Protein AF-A0A942MRC2-F1 (afdb_monomer)

Structure (mmCIF, N/CA/C/O backbone):
data_AF-A0A942MRC2-F1
#
_entry.id   AF-A0A942MRC2-F1
#
loop_
_atom_site.group_PDB
_atom_site.id
_atom_site.type_symbol
_atom_site.label_atom_id
_atom_site.label_alt_id
_atom_site.label_comp_id
_atom_site.label_asym_id
_atom_site.label_entity_id
_atom_site.label_seq_id
_atom_site.pdbx_PDB_ins_code
_atom_site.Cartn_x
_atom_site.Cartn_y
_atom_site.Cartn_z
_atom_site.occupancy
_atom_site.B_iso_or_equiv
_atom_site.auth_seq_id
_atom_site.auth_comp_id
_atom_site.auth_asym_id
_atom_site.auth_atom_id
_atom_site.pdbx_PDB_model_num
ATOM 1 N N . MET A 1 1 ? -1.610 -10.601 20.661 1.00 53.50 1 MET A N 1
ATOM 2 C CA . MET A 1 1 ? -2.887 -10.875 21.351 1.00 53.50 1 MET A CA 1
ATOM 3 C C . MET A 1 1 ? -2.591 -11.422 22.737 1.00 53.50 1 MET A C 1
ATOM 5 O O . MET A 1 1 ? -1.938 -12.456 22.833 1.00 53.50 1 MET A O 1
ATOM 9 N N . ASN A 1 2 ? -3.062 -10.773 23.804 1.00 53.25 2 ASN A N 1
ATOM 10 C CA . ASN A 1 2 ? -3.232 -11.479 25.075 1.00 53.25 2 ASN A CA 1
ATOM 11 C C . ASN A 1 2 ? -4.443 -12.401 24.897 1.00 53.25 2 ASN A C 1
ATOM 13 O O . ASN A 1 2 ? -5.576 -11.926 24.867 1.00 53.25 2 ASN A O 1
ATOM 17 N N . ASN A 1 3 ? -4.205 -13.707 24.731 1.00 54.84 3 ASN A N 1
ATOM 18 C CA . ASN A 1 3 ? -5.241 -14.719 24.456 1.00 54.84 3 ASN A CA 1
ATOM 19 C C . ASN A 1 3 ? -6.423 -14.701 25.443 1.00 54.84 3 ASN A C 1
ATOM 21 O O . ASN A 1 3 ? -7.487 -15.228 25.140 1.00 54.84 3 ASN A O 1
ATOM 25 N N . THR A 1 4 ? -6.249 -14.084 26.608 1.00 57.41 4 THR A N 1
ATOM 26 C CA . THR A 1 4 ? -7.255 -13.947 27.659 1.00 57.41 4 THR A CA 1
ATOM 27 C C . THR A 1 4 ? -8.487 -13.140 27.230 1.00 57.41 4 THR A C 1
ATOM 29 O O . THR A 1 4 ? -9.582 -13.443 27.695 1.00 57.41 4 THR A O 1
ATOM 32 N N . LEU A 1 5 ? -8.352 -12.146 26.338 1.00 58.00 5 LEU A N 1
ATOM 33 C CA . LEU A 1 5 ? -9.474 -11.281 25.926 1.00 58.00 5 LEU A CA 1
ATOM 34 C C . LEU A 1 5 ? -10.433 -11.947 24.925 1.00 58.00 5 LEU A C 1
ATOM 36 O O . LEU A 1 5 ? -11.574 -11.517 24.799 1.00 58.00 5 LEU A O 1
ATOM 40 N N . LEU A 1 6 ? -10.009 -13.021 24.250 1.00 62.81 6 LEU A N 1
ATOM 41 C CA . LEU A 1 6 ? -10.830 -13.720 23.250 1.00 62.81 6 LEU A CA 1
ATOM 42 C C . LEU A 1 6 ? -11.881 -14.657 23.870 1.00 62.81 6 LEU A C 1
ATOM 44 O O . LEU A 1 6 ? -12.772 -15.128 23.169 1.00 62.81 6 LEU A O 1
ATOM 48 N N . THR A 1 7 ? -11.786 -14.937 25.174 1.00 71.75 7 THR A N 1
ATOM 49 C CA . THR A 1 7 ? -12.663 -15.885 25.885 1.00 71.75 7 THR A CA 1
ATOM 50 C C . THR A 1 7 ? -13.479 -15.250 27.013 1.00 71.75 7 THR A C 1
ATOM 52 O O . THR A 1 7 ? -14.226 -15.958 27.688 1.00 71.75 7 THR A O 1
ATOM 55 N N . GLN A 1 8 ? -13.341 -13.942 27.265 1.00 78.81 8 GLN A N 1
ATOM 56 C CA . GLN A 1 8 ? -14.140 -13.257 28.286 1.00 78.81 8 GLN A CA 1
ATOM 57 C C . GLN A 1 8 ? -15.513 -12.835 27.740 1.00 78.81 8 GLN A C 1
ATOM 59 O O . GLN A 1 8 ? -15.611 -12.415 26.586 1.00 78.81 8 GLN A O 1
ATOM 64 N N . PRO A 1 9 ? -16.585 -12.896 28.553 1.00 85.31 9 PRO A N 1
ATOM 65 C CA . PRO A 1 9 ? -17.869 -12.318 28.176 1.00 85.31 9 PRO A CA 1
ATOM 66 C C . PRO A 1 9 ? -17.731 -10.816 27.911 1.00 85.31 9 PRO A C 1
ATOM 68 O O . PRO A 1 9 ? -17.178 -10.094 28.739 1.00 85.31 9 PRO A O 1
ATOM 71 N N . ILE A 1 10 ? -18.304 -10.328 26.807 1.00 82.88 10 ILE A N 1
ATOM 72 C CA . ILE A 1 10 ? -18.291 -8.896 26.448 1.00 82.88 10 ILE A CA 1
ATOM 73 C C . ILE A 1 10 ? -18.888 -8.026 27.563 1.00 82.88 10 ILE A C 1
ATOM 75 O O . ILE A 1 10 ? -18.431 -6.911 27.792 1.00 82.88 10 ILE A O 1
ATOM 79 N N . SER A 1 11 ? -19.865 -8.555 28.306 1.00 88.00 11 SER A N 1
ATOM 80 C CA . SER A 1 11 ? -20.487 -7.886 29.455 1.00 88.00 11 SER A CA 1
ATOM 81 C C . SER A 1 11 ? -19.516 -7.539 30.586 1.00 88.00 11 SER A C 1
ATOM 83 O O . SER A 1 11 ? -19.858 -6.725 31.437 1.00 88.00 11 SER A O 1
ATOM 85 N N . ASN A 1 12 ? -18.338 -8.165 30.620 1.00 89.06 12 ASN A N 1
ATOM 86 C CA . ASN A 1 12 ? -17.336 -7.963 31.663 1.00 89.06 12 ASN A CA 1
ATOM 87 C C . ASN A 1 12 ? -16.217 -7.007 31.229 1.00 89.06 12 ASN A C 1
ATOM 89 O O . ASN A 1 12 ? -15.314 -6.744 32.021 1.00 89.06 12 ASN A O 1
ATOM 93 N N . LEU A 1 13 ? -16.261 -6.499 29.995 1.00 88.88 13 LEU A N 1
ATOM 94 C CA . LEU A 1 13 ? -15.297 -5.525 29.500 1.00 88.88 13 LEU A CA 1
ATOM 95 C C . LEU A 1 13 ? -15.633 -4.134 30.031 1.00 88.88 13 LEU A C 1
ATOM 97 O O . LEU A 1 13 ? -16.794 -3.713 30.045 1.00 88.88 13 LEU A O 1
ATOM 101 N N . THR A 1 14 ? -14.607 -3.380 30.415 1.00 92.38 14 THR A N 1
ATOM 102 C CA . THR A 1 14 ? -14.779 -1.939 30.584 1.00 92.38 14 THR A CA 1
ATOM 103 C C . THR A 1 14 ? -14.956 -1.273 29.216 1.00 92.38 14 THR A C 1
ATOM 105 O O . THR A 1 14 ? -14.614 -1.829 28.170 1.00 92.38 14 THR A O 1
ATOM 108 N N . VAL A 1 15 ? -15.447 -0.031 29.205 1.00 93.56 15 VAL A N 1
ATOM 109 C CA . VAL A 1 15 ? -15.527 0.772 27.970 1.00 93.56 15 VAL A CA 1
ATOM 110 C C . VAL A 1 15 ? -14.151 0.923 27.311 1.00 93.56 15 VAL A C 1
ATOM 112 O O . VAL A 1 15 ? -14.065 0.975 26.085 1.00 93.56 15 VAL A O 1
ATOM 115 N N . GLN A 1 16 ? -13.077 0.982 28.105 1.00 91.56 16 GLN A N 1
ATOM 116 C CA . GLN A 1 16 ? -11.721 1.095 27.580 1.00 91.56 16 GLN A CA 1
ATOM 117 C C . GLN A 1 16 ? -11.267 -0.205 26.909 1.00 91.56 16 GLN A C 1
ATOM 119 O O . GLN A 1 16 ? -10.758 -0.149 25.793 1.00 91.56 16 GLN A O 1
ATOM 124 N N . ASP A 1 17 ? -11.525 -1.358 27.531 1.00 88.19 17 ASP A N 1
ATOM 125 C CA . ASP A 1 17 ? -11.188 -2.664 26.947 1.00 88.19 17 ASP A CA 1
ATOM 126 C C . ASP A 1 17 ? -11.929 -2.886 25.624 1.00 88.19 17 ASP A C 1
ATOM 128 O O . ASP A 1 17 ? -11.356 -3.378 24.653 1.00 88.19 17 ASP A O 1
ATOM 132 N N . LEU A 1 18 ? -13.197 -2.464 25.559 1.00 90.75 18 LEU A N 1
ATOM 133 C CA . LEU A 1 18 ? -13.991 -2.545 24.337 1.00 90.75 18 LEU A CA 1
ATOM 134 C C . LEU A 1 18 ? -13.428 -1.654 23.221 1.00 90.75 18 LEU A C 1
ATOM 136 O O . LEU A 1 18 ? -13.373 -2.089 22.073 1.00 90.75 18 LEU A O 1
ATOM 140 N N . LYS A 1 19 ? -12.994 -0.426 23.536 1.00 92.69 19 LYS A N 1
ATOM 141 C CA . LYS A 1 19 ? -12.353 0.461 22.551 1.00 92.69 19 LYS A CA 1
ATOM 142 C C . LYS A 1 19 ? -11.074 -0.154 21.997 1.00 92.69 19 LYS A C 1
ATOM 144 O O . LYS A 1 19 ? -10.923 -0.211 20.783 1.00 92.69 19 LYS A O 1
ATOM 149 N N . THR A 1 20 ? -10.215 -0.671 22.873 1.00 91.31 20 THR A N 1
ATOM 150 C CA . THR A 1 20 ? -8.966 -1.325 22.468 1.00 91.31 20 THR A CA 1
ATOM 151 C C . THR A 1 20 ? -9.233 -2.546 21.587 1.00 91.31 20 THR A C 1
ATOM 153 O O . THR A 1 20 ? -8.607 -2.690 20.542 1.00 91.31 20 THR A O 1
ATOM 156 N N . LEU A 1 21 ? -10.223 -3.379 21.929 1.00 90.81 21 LEU A N 1
ATOM 157 C CA . LEU A 1 21 ? -10.615 -4.514 21.089 1.00 90.81 21 LEU A CA 1
ATOM 158 C C . LEU A 1 21 ? -11.095 -4.070 19.695 1.00 90.81 21 LEU A C 1
ATOM 160 O O . LEU A 1 21 ? -10.751 -4.695 18.694 1.00 90.81 21 LEU A O 1
ATOM 164 N N . ILE A 1 22 ? -11.891 -2.999 19.615 1.00 92.06 22 ILE A N 1
ATOM 165 C CA . ILE A 1 22 ? -12.383 -2.463 18.337 1.00 92.06 22 ILE A CA 1
ATOM 166 C C . ILE A 1 22 ? -11.228 -1.916 17.490 1.00 92.06 22 ILE A C 1
ATOM 168 O O . ILE A 1 22 ? -11.174 -2.215 16.298 1.00 92.06 22 ILE A O 1
ATOM 172 N N . GLU A 1 23 ? -10.310 -1.152 18.083 1.00 94.25 23 GLU A N 1
ATOM 173 C CA . GLU A 1 23 ? -9.124 -0.619 17.397 1.00 94.25 23 GLU A CA 1
ATOM 174 C C . GLU A 1 23 ? -8.278 -1.749 16.793 1.00 94.25 23 GLU A C 1
ATOM 176 O O . GLU A 1 23 ? -7.992 -1.729 15.596 1.00 94.25 23 GLU A O 1
ATOM 181 N N . GLU A 1 24 ? -7.985 -2.794 17.574 1.00 89.12 24 GLU A N 1
ATOM 182 C CA . GLU A 1 24 ? -7.229 -3.961 17.101 1.00 89.12 24 GLU A CA 1
ATOM 183 C C . GLU A 1 24 ? -7.936 -4.695 15.950 1.00 89.12 24 GLU A C 1
ATOM 185 O O . GLU A 1 24 ? -7.296 -5.120 14.983 1.00 89.12 24 GLU A O 1
ATOM 190 N N . ILE A 1 25 ? -9.262 -4.855 16.026 1.00 91.38 25 ILE A N 1
ATOM 191 C CA . ILE A 1 25 ? -10.044 -5.487 14.955 1.00 91.38 25 ILE A CA 1
ATOM 192 C C . ILE A 1 25 ? -10.004 -4.631 13.687 1.00 91.38 25 ILE A C 1
ATOM 194 O O . ILE A 1 25 ? -9.862 -5.177 12.592 1.00 91.38 25 ILE A O 1
ATOM 198 N N . ILE A 1 26 ? -10.117 -3.306 13.813 1.00 91.25 26 ILE A N 1
ATOM 199 C CA . ILE A 1 26 ? -10.037 -2.389 12.674 1.00 91.25 26 ILE A CA 1
ATOM 200 C C . ILE A 1 26 ? -8.655 -2.478 12.025 1.00 91.25 26 ILE A C 1
ATOM 202 O O . ILE A 1 26 ? -8.593 -2.662 10.815 1.00 91.25 26 ILE A O 1
ATOM 206 N N . GLU A 1 27 ? -7.559 -2.441 12.786 1.00 88.00 27 GLU A N 1
ATOM 207 C CA . GLU A 1 27 ? -6.201 -2.604 12.240 1.00 88.00 27 GLU A CA 1
ATOM 208 C C . GLU A 1 27 ? -6.011 -3.955 11.534 1.00 88.00 27 GLU A C 1
ATOM 2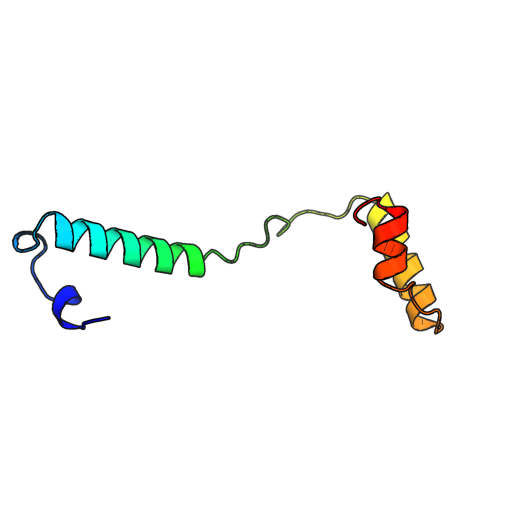10 O O . GLU A 1 27 ? -5.472 -4.029 10.425 1.00 88.00 27 GLU A O 1
ATOM 215 N N . GLN A 1 28 ? -6.512 -5.043 12.124 1.00 86.19 28 GLN A N 1
ATOM 216 C CA . GLN A 1 28 ? -6.483 -6.361 11.486 1.00 86.19 28 GLN A CA 1
ATOM 217 C C . GLN A 1 28 ? -7.306 -6.401 10.199 1.00 86.19 28 GLN A C 1
ATOM 219 O O . GLN A 1 28 ? -6.922 -7.071 9.244 1.00 86.19 28 GLN A O 1
ATOM 224 N N . LYS A 1 29 ? -8.438 -5.696 10.144 1.00 86.06 29 LYS A N 1
ATOM 225 C CA . LYS A 1 29 ? -9.257 -5.630 8.932 1.00 86.06 29 LYS A CA 1
ATOM 226 C C . LYS A 1 29 ? -8.619 -4.742 7.876 1.00 86.06 29 LYS A C 1
ATOM 228 O O . LYS A 1 29 ? -8.534 -5.160 6.732 1.00 86.06 29 LYS A O 1
ATOM 233 N N . LEU A 1 30 ? -8.094 -3.581 8.248 1.00 84.56 30 LEU A N 1
ATOM 234 C CA . LEU A 1 30 ? -7.380 -2.685 7.339 1.00 84.56 30 LEU A CA 1
ATOM 235 C C . LEU A 1 30 ? -6.121 -3.332 6.756 1.00 84.56 30 LEU A C 1
ATOM 237 O O . LEU A 1 30 ? -5.881 -3.200 5.563 1.00 84.56 30 LEU A O 1
ATOM 241 N N . SER A 1 31 ? -5.365 -4.105 7.539 1.00 78.38 31 SER A N 1
ATOM 242 C CA . SER A 1 31 ? -4.223 -4.868 7.005 1.00 78.38 31 SER A CA 1
ATOM 243 C C . SER A 1 31 ? -4.642 -5.970 6.022 1.00 78.38 31 SER A C 1
ATOM 245 O O . SER A 1 31 ? -3.895 -6.273 5.093 1.00 78.38 31 SER A O 1
ATOM 247 N N . GLN A 1 32 ? -5.852 -6.524 6.166 1.00 75.31 32 GLN A N 1
ATOM 248 C CA . GLN A 1 32 ? -6.459 -7.425 5.174 1.00 75.31 32 GLN A CA 1
ATOM 249 C C . GLN A 1 32 ? -6.917 -6.676 3.910 1.00 75.31 32 GLN A C 1
ATOM 251 O O . GLN A 1 32 ? -7.002 -7.283 2.845 1.00 75.31 32 GLN A O 1
ATOM 256 N N . PHE A 1 33 ? -7.163 -5.366 4.001 1.00 70.00 33 PHE A N 1
ATOM 257 C CA . PHE A 1 33 ? -7.476 -4.475 2.883 1.00 70.00 33 PHE A CA 1
ATOM 258 C C . PHE A 1 33 ? -6.218 -3.821 2.283 1.00 70.00 33 PHE A C 1
ATOM 260 O O . PHE A 1 33 ? -6.236 -2.627 1.993 1.00 70.00 33 PHE A O 1
ATOM 267 N N . SER A 1 34 ? -5.143 -4.580 2.015 1.00 64.56 34 SER A N 1
ATOM 268 C CA . SER A 1 34 ? -4.158 -4.164 0.990 1.00 64.56 34 SER A CA 1
ATOM 269 C C . SER A 1 34 ? -4.828 -4.193 -0.388 1.00 64.56 34 SER A C 1
ATOM 271 O O . SER A 1 34 ? -4.569 -5.061 -1.217 1.00 64.56 34 SER A O 1
ATOM 273 N N . TYR A 1 35 ? -5.782 -3.291 -0.582 1.00 68.81 35 TYR A N 1
ATOM 274 C CA . TYR A 1 35 ? -6.501 -3.089 -1.816 1.00 68.81 35 TYR A CA 1
ATOM 275 C C . TYR A 1 35 ? -5.665 -2.104 -2.616 1.00 68.81 35 TYR A C 1
ATOM 277 O O . TYR A 1 35 ? -5.533 -0.943 -2.229 1.00 68.81 35 TYR A O 1
ATOM 285 N N . ASP A 1 36 ? -5.043 -2.593 -3.684 1.00 79.00 36 ASP A N 1
ATOM 286 C CA . ASP A 1 36 ? -4.511 -1.714 -4.713 1.00 79.00 36 ASP A CA 1
ATOM 287 C C . ASP A 1 36 ? -5.687 -0.845 -5.200 1.00 79.00 36 ASP A C 1
ATOM 289 O O . ASP A 1 36 ? -6.670 -1.400 -5.700 1.00 79.00 36 ASP A O 1
ATOM 293 N N . PRO A 1 37 ? -5.665 0.484 -4.978 1.00 79.56 37 PRO A N 1
ATOM 294 C CA . PRO A 1 37 ? -6.774 1.359 -5.350 1.00 79.56 37 PRO A CA 1
ATOM 295 C C . PRO A 1 37 ? -7.068 1.310 -6.854 1.00 79.56 37 PRO A C 1
ATOM 297 O O . PRO A 1 37 ? -8.194 1.608 -7.251 1.00 79.56 37 PRO A O 1
ATOM 300 N N . ASP A 1 38 ? -6.089 0.884 -7.658 1.00 84.19 38 ASP A N 1
ATOM 301 C CA . ASP A 1 38 ? -6.202 0.732 -9.103 1.00 84.19 38 ASP A CA 1
ATOM 302 C C . ASP A 1 38 ? -6.609 -0.698 -9.527 1.00 84.19 38 ASP A C 1
ATOM 304 O O . ASP A 1 38 ? -6.754 -0.983 -10.720 1.00 84.19 38 ASP A O 1
ATOM 308 N N . ALA A 1 39 ? -6.848 -1.613 -8.577 1.00 82.62 39 ALA A N 1
ATOM 309 C CA . ALA A 1 39 ? -7.245 -2.989 -8.863 1.00 82.62 39 ALA A CA 1
ATOM 310 C C . ALA A 1 39 ? -8.546 -3.054 -9.678 1.00 82.62 39 ALA A C 1
ATOM 312 O O . ALA A 1 39 ? -9.608 -2.600 -9.248 1.00 82.62 39 ALA A O 1
ATOM 313 N N . 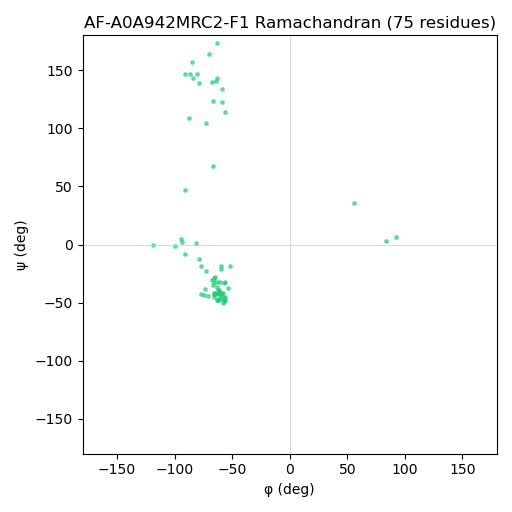GLY A 1 40 ? -8.465 -3.697 -10.845 1.00 85.06 40 GLY A N 1
ATOM 314 C CA . GLY A 1 40 ? -9.594 -3.864 -11.762 1.00 85.06 40 GLY A CA 1
ATOM 315 C C . GLY A 1 40 ? -9.843 -2.672 -12.688 1.00 85.06 40 GLY A C 1
ATOM 316 O O . GLY A 1 40 ? -10.793 -2.721 -13.468 1.00 85.06 40 GLY A O 1
ATOM 317 N N . LEU A 1 41 ? -9.012 -1.625 -12.636 1.00 91.88 41 LEU A N 1
ATOM 318 C CA . LEU A 1 41 ? -9.032 -0.555 -13.629 1.00 91.88 41 LEU A CA 1
ATOM 319 C C . LEU A 1 41 ? -8.269 -0.969 -14.893 1.00 91.88 41 LEU A C 1
ATOM 321 O O . LEU A 1 41 ? -7.262 -1.676 -14.840 1.00 91.88 41 LEU A O 1
ATOM 325 N N . GLU A 1 42 ? -8.742 -0.490 -16.040 1.00 94.19 42 GLU A N 1
ATOM 326 C CA . GLU A 1 42 ? -8.042 -0.630 -17.315 1.00 94.19 42 GLU A CA 1
ATOM 327 C C . GLU A 1 42 ? -7.123 0.571 -17.561 1.00 94.19 42 GLU A C 1
ATOM 329 O O . GLU A 1 42 ? -7.425 1.710 -17.186 1.00 94.19 42 GLU A O 1
AT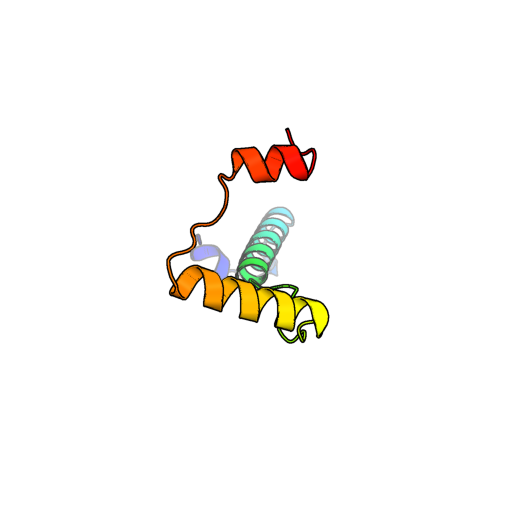OM 334 N N . LEU A 1 43 ? -5.993 0.326 -18.226 1.00 95.19 43 LEU A N 1
ATOM 335 C CA . LEU A 1 43 ? -5.113 1.403 -18.661 1.00 95.19 43 LEU A CA 1
ATOM 336 C C . LEU A 1 43 ? -5.798 2.234 -19.744 1.00 95.19 43 LEU A C 1
ATOM 338 O O . LEU A 1 43 ? -6.409 1.706 -20.671 1.00 95.19 43 LEU A O 1
ATOM 342 N N . ARG A 1 44 ? -5.625 3.556 -19.676 1.00 96.88 44 ARG A N 1
ATOM 343 C CA . ARG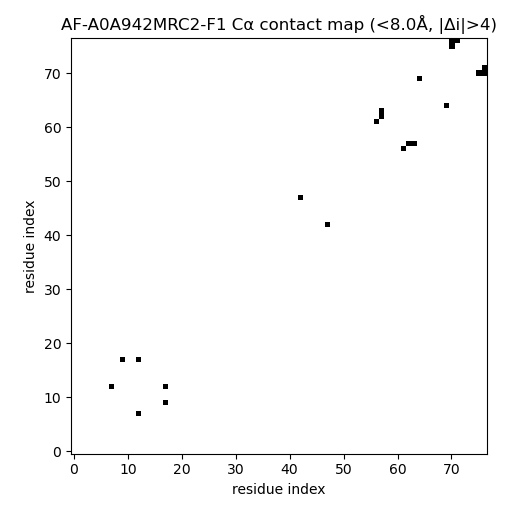 A 1 44 ? -6.006 4.418 -20.796 1.00 96.88 44 ARG A CA 1
ATOM 344 C C . ARG A 1 44 ? -5.129 4.084 -22.015 1.00 96.88 44 ARG A C 1
ATOM 346 O O . ARG A 1 44 ? -3.922 3.882 -21.823 1.00 96.88 44 ARG A O 1
ATOM 353 N N . PRO A 1 45 ? -5.669 4.075 -23.248 1.00 97.44 45 PRO A N 1
ATOM 354 C CA . PRO A 1 45 ? -4.926 3.641 -24.434 1.00 97.44 45 PRO A CA 1
ATOM 355 C C . PRO A 1 45 ? -3.590 4.367 -24.638 1.00 97.44 45 PRO A C 1
ATOM 357 O O . PRO A 1 45 ? -2.594 3.756 -25.023 1.00 97.44 45 PRO A O 1
ATOM 360 N N . GLU A 1 46 ? -3.528 5.666 -24.339 1.00 97.31 46 GLU A N 1
ATOM 361 C CA . GLU A 1 46 ? -2.302 6.454 -24.467 1.00 97.31 46 GLU A CA 1
ATOM 362 C C . GLU A 1 46 ? -1.214 6.046 -23.461 1.00 97.31 46 GLU A C 1
ATOM 364 O O . GLU A 1 46 ? -0.021 6.125 -23.764 1.00 97.31 46 GLU A O 1
ATOM 369 N N . ILE A 1 47 ? -1.614 5.575 -22.277 1.00 96.94 47 ILE A N 1
ATOM 370 C CA . ILE A 1 47 ? -0.697 5.085 -21.245 1.00 96.94 47 ILE A CA 1
ATOM 371 C C . ILE A 1 47 ? -0.202 3.688 -21.606 1.00 96.94 47 ILE A C 1
ATOM 373 O O . ILE A 1 47 ? 0.995 3.426 -21.502 1.00 96.94 47 ILE A O 1
ATOM 377 N N . GLU A 1 48 ? -1.083 2.815 -22.092 1.00 96.88 48 GLU A N 1
ATOM 378 C CA . GLU A 1 48 ? -0.697 1.486 -22.569 1.00 96.88 48 GLU A CA 1
ATOM 379 C C . GLU A 1 48 ? 0.349 1.580 -23.691 1.00 96.88 48 GLU A C 1
ATOM 381 O O . GLU A 1 48 ? 1.421 0.980 -23.593 1.00 96.88 48 GLU A O 1
ATOM 386 N N . GLN A 1 49 ? 0.096 2.402 -24.716 1.00 97.56 49 GLN A N 1
ATOM 387 C CA . GLN A 1 49 ? 1.035 2.618 -25.823 1.00 97.56 49 GLN A CA 1
ATOM 388 C C . GLN A 1 49 ? 2.383 3.176 -25.347 1.00 97.56 49 GLN A C 1
ATOM 390 O O . GLN A 1 49 ? 3.444 2.761 -25.822 1.00 97.56 49 GLN A O 1
ATOM 395 N N . TYR A 1 50 ? 2.358 4.121 -24.402 1.00 95.88 50 TYR A N 1
ATOM 396 C CA . TYR A 1 50 ? 3.572 4.662 -23.795 1.00 95.88 50 TYR A CA 1
ATOM 397 C C . TYR A 1 50 ? 4.380 3.572 -23.075 1.00 95.88 50 TYR A C 1
ATOM 399 O O . TYR A 1 50 ? 5.592 3.468 -23.279 1.00 95.88 50 TYR A O 1
ATOM 407 N N . LEU A 1 51 ? 3.718 2.745 -22.260 1.00 95.69 51 LEU A N 1
ATOM 408 C CA . LEU A 1 51 ? 4.361 1.677 -21.496 1.00 95.69 51 LEU A CA 1
ATOM 409 C C . LEU A 1 51 ? 4.933 0.591 -22.407 1.00 95.69 51 LEU A C 1
ATOM 411 O O . LEU A 1 51 ? 6.067 0.168 -22.197 1.00 95.69 51 LEU A O 1
ATOM 415 N N . GLN A 1 52 ? 4.204 0.189 -23.449 1.00 97.12 52 GLN A N 1
ATOM 416 C CA . GLN A 1 52 ? 4.693 -0.773 -24.439 1.00 97.12 52 GLN A CA 1
ATOM 417 C C . GLN A 1 52 ? 5.994 -0.293 -25.097 1.00 97.12 52 GLN A C 1
ATOM 419 O O . GLN A 1 52 ? 6.960 -1.053 -25.168 1.00 97.12 52 GLN A O 1
ATOM 424 N N . ARG A 1 53 ? 6.061 0.981 -25.513 1.00 95.56 53 ARG A N 1
ATOM 425 C CA . ARG A 1 53 ? 7.290 1.572 -26.067 1.00 95.56 53 ARG A CA 1
ATOM 426 C C . ARG A 1 53 ? 8.428 1.576 -25.044 1.00 95.56 53 ARG A C 1
ATOM 428 O O . ARG A 1 53 ? 9.526 1.135 -25.362 1.00 95.56 53 ARG A O 1
ATOM 435 N N . SER A 1 54 ? 8.158 2.021 -23.818 1.00 94.25 54 SER A N 1
ATOM 436 C CA . SER A 1 54 ? 9.157 2.061 -22.739 1.00 94.25 54 SER A CA 1
ATOM 437 C C . SER A 1 54 ? 9.744 0.671 -22.439 1.00 94.25 54 SER A C 1
ATOM 439 O O . SER A 1 54 ? 10.958 0.509 -22.288 1.00 94.25 54 SER A O 1
ATOM 441 N N . LEU A 1 55 ? 8.896 -0.365 -22.423 1.00 95.75 55 LEU A N 1
ATOM 442 C CA . LEU A 1 55 ? 9.320 -1.755 -22.239 1.00 95.75 55 LEU A CA 1
ATOM 443 C 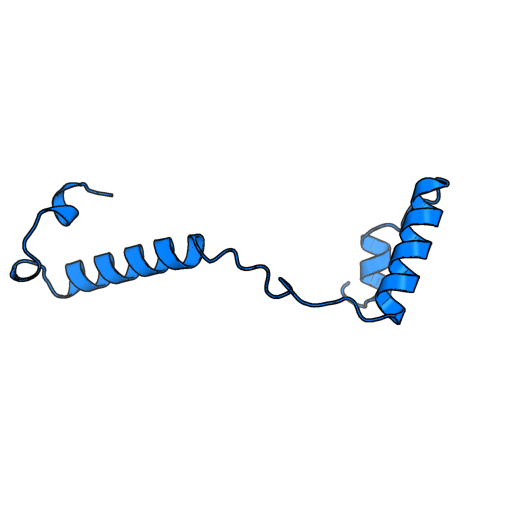C . LEU A 1 55 ? 10.197 -2.246 -23.396 1.00 95.75 55 LEU A C 1
ATOM 445 O O . LEU A 1 55 ? 11.222 -2.883 -23.152 1.00 95.75 55 LEU A O 1
ATOM 449 N N . GLN A 1 56 ? 9.837 -1.926 -24.642 1.00 96.50 56 GLN A N 1
ATOM 450 C CA . GLN A 1 56 ? 10.649 -2.262 -25.815 1.00 96.50 56 GLN A CA 1
ATOM 451 C C . GLN A 1 56 ? 12.022 -1.582 -25.762 1.00 96.50 56 GLN A C 1
ATOM 453 O O . GLN A 1 56 ? 13.043 -2.256 -25.909 1.00 96.50 56 GLN A O 1
ATOM 458 N N . GLU A 1 57 ? 12.066 -0.280 -25.478 1.00 95.00 57 GLU A N 1
ATOM 459 C CA . GLU A 1 57 ? 13.310 0.482 -25.326 1.00 95.00 57 GLU A CA 1
ATOM 460 C C . GLU A 1 57 ? 14.198 -0.137 -24.238 1.00 95.00 57 GLU A C 1
ATOM 462 O O . GLU A 1 57 ? 15.363 -0.459 -24.493 1.00 95.00 57 GLU A O 1
ATOM 467 N N . THR A 1 58 ? 13.623 -0.424 -23.068 1.00 93.94 58 THR A N 1
ATOM 468 C CA . THR A 1 58 ? 14.330 -1.083 -21.960 1.00 93.94 58 THR A CA 1
ATOM 469 C C . THR A 1 58 ? 14.878 -2.450 -22.374 1.00 93.94 58 THR A C 1
ATOM 471 O O . THR A 1 58 ? 16.041 -2.756 -22.112 1.00 93.94 58 THR A O 1
ATOM 474 N N . SER A 1 59 ? 14.084 -3.263 -23.080 1.00 93.94 59 SER A N 1
ATOM 475 C CA . SER A 1 59 ? 14.512 -4.587 -23.556 1.00 93.94 59 SER A CA 1
ATOM 476 C C . SER A 1 59 ? 15.650 -4.524 -24.582 1.00 93.94 59 SER A C 1
ATOM 478 O O . SER A 1 59 ? 16.474 -5.433 -24.647 1.00 93.94 59 SER A O 1
ATOM 480 N N . SER A 1 60 ? 15.742 -3.425 -25.338 1.00 95.31 60 SER A N 1
ATOM 481 C CA . SER A 1 60 ? 16.835 -3.155 -26.280 1.00 95.31 60 SER A CA 1
ATOM 482 C C . SER A 1 60 ? 18.099 -2.580 -25.620 1.00 95.31 60 SER A C 1
ATOM 484 O O . SER A 1 60 ? 19.089 -2.321 -26.301 1.00 95.31 60 SER A O 1
ATOM 486 N N . GLY A 1 61 ? 18.089 -2.405 -24.293 1.00 94.38 61 GLY A N 1
ATOM 487 C CA . GLY A 1 61 ? 19.224 -1.920 -23.505 1.00 94.38 61 GLY A CA 1
ATOM 488 C C . GLY A 1 61 ? 19.252 -0.407 -23.289 1.00 94.38 61 GLY A C 1
ATOM 489 O O . GLY A 1 61 ? 20.219 0.107 -22.720 1.00 94.38 61 GLY A O 1
ATOM 490 N N . VAL A 1 62 ? 18.205 0.319 -23.698 1.00 94.81 62 VAL A N 1
ATOM 491 C CA . VAL A 1 62 ? 18.050 1.732 -23.338 1.00 94.81 62 VAL A CA 1
ATOM 492 C C . VAL A 1 62 ? 17.820 1.817 -21.832 1.00 94.81 62 VAL A C 1
ATOM 494 O O . VAL A 1 62 ? 16.909 1.197 -21.287 1.00 94.81 62 VAL A O 1
ATOM 497 N N . ARG A 1 63 ? 18.669 2.576 -21.137 1.00 89.75 63 ARG A N 1
ATOM 498 C CA . ARG A 1 63 ? 18.513 2.806 -19.698 1.00 89.75 63 ARG A CA 1
ATOM 499 C C . ARG A 1 63 ? 17.591 3.992 -19.446 1.00 89.75 63 ARG A C 1
ATOM 501 O O . ARG A 1 63 ? 17.602 4.962 -20.200 1.00 89.75 63 ARG A O 1
ATOM 508 N N . GLY A 1 64 ? 16.836 3.910 -18.353 1.00 88.06 64 GLY A N 1
ATOM 509 C CA . GLY A 1 64 ? 16.071 5.039 -17.836 1.00 88.06 64 GLY A CA 1
ATOM 510 C C . GLY A 1 64 ? 16.966 6.202 -17.396 1.00 88.06 64 GLY A C 1
ATOM 511 O O . GLY A 1 64 ? 18.195 6.100 -17.367 1.00 88.06 64 GLY A O 1
ATOM 512 N N . ILE A 1 65 ? 16.328 7.314 -17.041 1.00 89.00 65 ILE A N 1
ATOM 513 C CA . ILE A 1 65 ? 17.003 8.485 -16.473 1.00 89.00 65 ILE A CA 1
ATOM 514 C C . ILE A 1 65 ? 17.179 8.343 -14.961 1.00 89.00 65 ILE A C 1
ATOM 516 O O . ILE A 1 65 ? 16.446 7.604 -14.302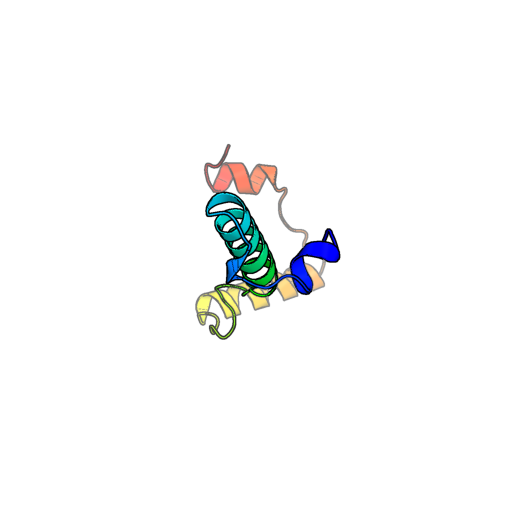 1.00 89.00 65 ILE A O 1
ATOM 520 N N . ASP A 1 66 ? 18.150 9.068 -14.414 1.00 92.69 66 ASP A N 1
ATOM 521 C CA . ASP A 1 66 ? 18.388 9.104 -12.975 1.00 92.69 66 ASP A CA 1
ATOM 522 C C . ASP A 1 66 ? 17.185 9.704 -12.227 1.00 92.69 66 ASP A C 1
ATOM 524 O O . ASP A 1 66 ? 16.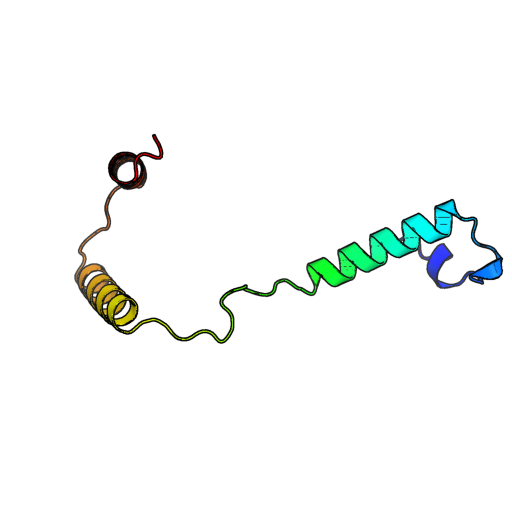546 10.652 -12.694 1.00 92.69 66 ASP A O 1
ATOM 528 N N . VAL A 1 67 ? 16.881 9.173 -11.039 1.00 91.06 67 VAL A N 1
ATOM 529 C CA . VAL A 1 67 ? 15.738 9.625 -10.229 1.00 91.06 67 VAL A CA 1
ATOM 530 C C . VAL A 1 67 ? 15.844 11.107 -9.845 1.00 91.06 67 VAL A C 1
ATOM 532 O O . VAL A 1 67 ? 14.830 11.803 -9.789 1.00 91.06 67 VAL A O 1
ATOM 535 N N . SER A 1 68 ? 17.060 11.629 -9.655 1.00 92.81 68 SER A N 1
ATOM 536 C CA . SER A 1 68 ? 17.281 13.055 -9.398 1.00 92.81 68 SER A CA 1
ATOM 537 C C . SER A 1 68 ? 16.907 13.920 -10.603 1.00 92.81 68 SER A C 1
ATOM 539 O O . SER A 1 68 ? 16.414 15.037 -10.441 1.00 92.81 68 SER A O 1
ATOM 541 N N . GLU A 1 69 ? 17.082 13.404 -11.820 1.00 93.06 69 GLU A N 1
ATOM 542 C CA . GLU A 1 69 ? 16.683 14.093 -13.042 1.00 93.06 69 GLU A CA 1
ATOM 543 C C . GLU A 1 69 ? 15.163 14.080 -13.226 1.00 93.06 69 GLU A C 1
ATOM 545 O O . GLU A 1 69 ? 14.588 15.104 -13.600 1.00 93.06 69 GLU A O 1
ATOM 550 N N . VAL A 1 70 ? 14.494 12.971 -12.889 1.00 91.81 70 VAL A N 1
ATOM 551 C CA . VAL A 1 70 ? 13.021 12.910 -12.830 1.00 91.81 70 VAL A CA 1
ATOM 552 C C . VAL A 1 70 ? 12.488 13.979 -11.875 1.00 91.81 70 VAL A C 1
ATOM 554 O O . VAL A 1 70 ? 11.597 14.747 -12.238 1.00 91.81 70 VAL A O 1
ATOM 557 N N . GLY A 1 71 ? 13.078 14.069 -10.681 1.00 92.50 71 GLY A N 1
ATOM 558 C CA . GLY A 1 71 ? 12.715 15.044 -9.658 1.00 92.50 71 GLY A CA 1
ATOM 559 C C . GLY A 1 71 ? 12.794 16.496 -10.138 1.00 92.50 71 GLY A C 1
ATOM 560 O O . GLY A 1 71 ? 11.839 17.249 -9.951 1.00 92.50 71 GLY A O 1
ATOM 561 N N . LYS A 1 72 ? 13.876 16.862 -10.840 1.00 93.56 72 LYS A N 1
ATOM 562 C CA . LYS A 1 72 ? 14.039 18.194 -11.453 1.00 93.56 72 LYS A CA 1
ATOM 563 C C . LYS A 1 72 ? 12.982 18.480 -12.521 1.00 93.56 72 LYS A C 1
ATOM 565 O O . LYS A 1 72 ? 12.435 19.576 -12.567 1.00 93.56 72 LYS A O 1
ATOM 570 N N . ARG A 1 73 ? 12.674 17.505 -13.387 1.00 93.62 73 ARG A N 1
ATOM 571 C CA . ARG A 1 73 ? 11.681 17.672 -14.469 1.00 93.62 73 ARG A CA 1
ATOM 572 C C . ARG A 1 73 ? 10.263 17.862 -13.940 1.00 93.62 73 ARG A C 1
ATOM 574 O O . ARG A 1 73 ? 9.478 18.580 -14.550 1.00 93.62 73 ARG A O 1
ATOM 581 N N . LEU A 1 74 ? 9.946 17.203 -12.830 1.00 93.12 74 LEU A N 1
ATOM 582 C CA . LEU A 1 74 ? 8.633 17.254 -12.192 1.00 93.12 74 LEU A CA 1
ATOM 583 C C . LEU A 1 74 ? 8.543 18.315 -11.080 1.00 93.12 74 LEU A C 1
ATOM 585 O O . LEU A 1 74 ? 7.510 18.410 -10.425 1.00 93.12 74 LEU A O 1
ATOM 589 N N . ASN A 1 75 ? 9.598 19.116 -10.881 1.00 88.81 75 ASN A N 1
ATOM 590 C CA . ASN A 1 75 ? 9.672 20.172 -9.869 1.00 88.81 75 ASN A CA 1
ATOM 591 C C . ASN A 1 75 ? 9.411 19.669 -8.430 1.00 88.81 75 ASN A C 1
ATOM 593 O O . ASN A 1 75 ? 8.792 20.361 -7.622 1.00 88.81 75 ASN A O 1
ATOM 597 N N . TYR A 1 76 ? 9.870 18.451 -8.122 1.00 80.62 76 TYR A N 1
ATOM 598 C CA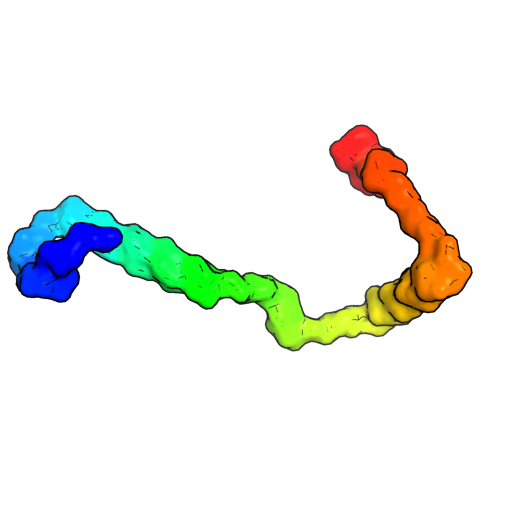 . TYR A 1 76 ? 9.844 17.881 -6.768 1.00 80.62 76 TYR A CA 1
ATOM 599 C C . TYR A 1 76 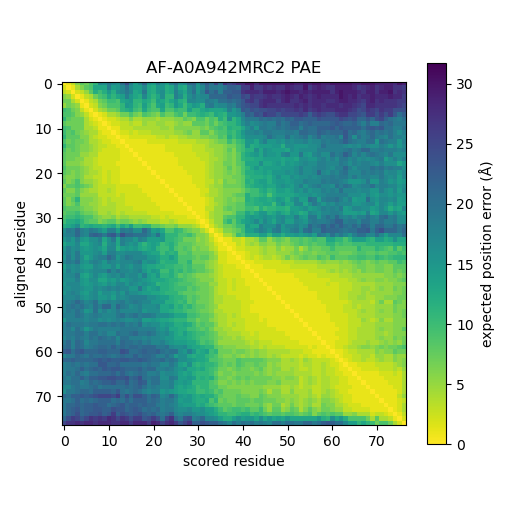? 11.127 18.185 -5.963 1.00 80.62 76 TYR A C 1
ATOM 601 O O . TYR A 1 76 ? 11.138 17.918 -4.762 1.00 80.62 76 TYR A O 1
ATOM 609 N N . PHE A 1 77 ? 12.172 18.754 -6.592 1.00 59.28 77 PHE A N 1
ATOM 610 C CA . PHE A 1 77 ? 13.423 19.225 -5.970 1.00 59.28 77 PHE A CA 1
ATOM 611 C C . PHE A 1 77 ? 13.994 20.445 -6.696 1.00 59.28 77 PHE A C 1
ATOM 613 O O . PHE A 1 77 ? 14.036 20.400 -7.949 1.00 59.28 77 PHE A O 1
#

Radius of gyration: 24.47 Å; Cα contacts (8 Å, |Δi|>4): 11; chains: 1; bounding box: 40×36×58 Å

Secondary structure (DSSP, 8-state):
--GGGGSS-GGG--HHHHHHHHHHHHHHHHHHT---TTTTPPPPHHHHHHHHHHHHHHHTTPPPPPHHHHHHHTT--

Foldseek 3Di:
DPVVLVPDDPVPDDPVRVVVVVVVVVVVVVVVPPPPPCPPPDDDPVVVVVVVVVVVCVVVVNDDDDPVVVCVVVVVD

Sequence (77 aa):
MNNTLLTQPISNLTVQDLKTLIEEIIEQKLSQFSYDPDAGLELRPEIEQYLQRSLQETSSGVRGIDVSEVGKRLNYF

pLDDT: mean 86.47, std 11.66, range [53.25, 97.56]

Nearest PDB structures (foldseek):
  1sc5-assembly1_B  TM=3.337E-01  e=7.613E+00  Aquifex aeolicus

Mean predicted aligned error: 11.09 Å

Solvent-accessible surface area (backbone atoms only — not comparable to full-atom values): 4907 Å² total; per-residue (Å²): 130,74,73,70,70,82,74,55,64,74,90,76,52,50,76,64,55,50,50,53,52,50,53,54,51,49,52,57,49,52,66,71,55,77,63,61,90,64,69,94,63,79,76,55,70,73,55,48,55,51,49,55,50,52,51,50,42,42,75,75,67,50,75,82,79,57,70,71,57,54,29,50,77,69,67,76,99